Protein AF-A0A1C6AM67-F1 (afdb_monomer_lite)

Structure (mmCIF, N/CA/C/O backbone):
data_AF-A0A1C6AM67-F1
#
_entry.id   AF-A0A1C6AM67-F1
#
loop_
_atom_site.group_PDB
_atom_site.id
_atom_site.type_symbol
_atom_site.label_atom_id
_atom_site.label_alt_id
_atom_site.label_comp_id
_atom_site.label_asym_id
_atom_site.label_entity_id
_atom_site.label_seq_id
_atom_site.pdbx_PDB_ins_code
_atom_site.Cartn_x
_atom_site.Cartn_y
_atom_site.Cartn_z
_atom_site.occupancy
_atom_site.B_iso_or_equiv
_atom_site.auth_seq_id
_atom_site.auth_comp_id
_atom_site.auth_asym_id
_atom_site.auth_atom_id
_atom_site.pdbx_PDB_model_num
ATOM 1 N N . MET A 1 1 ? 2.872 -2.291 14.741 1.00 62.84 1 MET A N 1
ATOM 2 C CA . MET A 1 1 ? 2.765 -1.240 13.717 1.00 62.84 1 MET A CA 1
ATOM 3 C C . MET A 1 1 ? 1.383 -0.634 13.833 1.00 62.84 1 MET A C 1
ATOM 5 O O . MET A 1 1 ? 0.408 -1.375 13.711 1.00 62.84 1 MET A O 1
ATOM 9 N N . ASN A 1 2 ? 1.296 0.646 14.174 1.00 86.88 2 ASN A N 1
ATOM 10 C CA . ASN A 1 2 ? 0.016 1.344 14.251 1.00 86.88 2 ASN A CA 1
ATOM 11 C C . ASN A 1 2 ? -0.516 1.624 12.826 1.00 86.88 2 ASN A C 1
ATOM 13 O O . ASN A 1 2 ? 0.190 1.458 11.824 1.00 86.88 2 ASN A O 1
ATOM 17 N N . ASN A 1 3 ? -1.789 1.997 12.706 1.00 87.19 3 ASN A N 1
ATOM 18 C CA . ASN A 1 3 ? -2.392 2.245 11.396 1.00 87.19 3 ASN A CA 1
ATOM 19 C C . ASN A 1 3 ? -1.763 3.458 10.685 1.00 87.19 3 ASN A C 1
ATOM 21 O O . ASN A 1 3 ? -1.674 3.438 9.460 1.00 87.19 3 ASN A O 1
ATOM 25 N N . GLN A 1 4 ? -1.258 4.457 11.417 1.00 88.94 4 GLN A N 1
ATOM 26 C CA . GLN A 1 4 ? -0.559 5.618 10.849 1.00 88.94 4 GLN A CA 1
ATOM 27 C C . GLN A 1 4 ? 0.769 5.235 10.176 1.00 88.94 4 GLN A C 1
ATOM 29 O O . GLN A 1 4 ? 1.003 5.591 9.024 1.00 88.94 4 GLN A O 1
ATOM 34 N N . GLU A 1 5 ? 1.601 4.438 10.841 1.00 91.75 5 GLU A N 1
ATOM 35 C CA . GLU A 1 5 ? 2.835 3.860 10.303 1.00 91.75 5 GLU A CA 1
ATOM 36 C C . GLU A 1 5 ? 2.522 3.038 9.052 1.00 91.75 5 GLU A C 1
ATOM 38 O O . GLU A 1 5 ? 3.223 3.115 8.042 1.00 91.75 5 GLU A O 1
ATOM 43 N N . LYS A 1 6 ? 1.440 2.249 9.094 1.00 92.38 6 LYS A N 1
ATOM 44 C CA . LYS A 1 6 ? 1.017 1.420 7.961 1.00 92.38 6 LYS A CA 1
ATOM 45 C C . LYS A 1 6 ? 0.558 2.267 6.775 1.00 92.38 6 LYS A C 1
ATOM 47 O O . LYS A 1 6 ? 0.866 1.927 5.634 1.00 92.38 6 LYS A O 1
ATOM 52 N N . ILE A 1 7 ? -0.147 3.367 7.032 1.00 93.69 7 ILE A N 1
ATOM 53 C CA . ILE A 1 7 ? -0.525 4.350 6.012 1.00 93.69 7 ILE A CA 1
ATOM 54 C C . ILE A 1 7 ? 0.729 4.972 5.393 1.00 93.69 7 ILE A C 1
ATOM 56 O O . ILE A 1 7 ? 0.810 5.041 4.167 1.00 93.69 7 ILE A O 1
ATOM 60 N N . GLN A 1 8 ? 1.710 5.373 6.206 1.00 94.44 8 GLN A N 1
ATOM 61 C CA . GLN A 1 8 ? 2.943 5.982 5.710 1.00 94.44 8 GLN A CA 1
ATOM 62 C C . GLN A 1 8 ? 3.721 5.021 4.803 1.00 94.44 8 GLN A C 1
ATOM 64 O O . GLN A 1 8 ? 4.041 5.365 3.669 1.00 94.44 8 GLN A O 1
ATOM 69 N N . LEU A 1 9 ? 3.896 3.769 5.230 1.00 95.44 9 LEU A N 1
ATOM 70 C CA . LEU A 1 9 ? 4.579 2.750 4.431 1.00 95.44 9 LEU A CA 1
ATOM 71 C C . LEU A 1 9 ? 3.871 2.472 3.092 1.00 95.44 9 LEU A C 1
ATOM 73 O O . LEU A 1 9 ? 4.512 2.241 2.065 1.00 95.44 9 LEU A O 1
ATOM 77 N N . LEU A 1 10 ? 2.535 2.500 3.077 1.00 94.94 10 LEU A N 1
ATOM 78 C CA . LEU A 1 10 ? 1.757 2.359 1.846 1.00 94.94 10 LEU A CA 1
ATOM 79 C C . LEU A 1 10 ? 1.898 3.580 0.926 1.00 94.94 10 LEU A C 1
ATOM 81 O O . LEU A 1 10 ? 1.947 3.395 -0.290 1.00 94.94 10 LEU A O 1
ATOM 85 N N . LYS A 1 11 ? 1.993 4.797 1.476 1.00 94.75 11 LYS A N 1
ATOM 86 C CA . LYS A 1 11 ? 2.253 6.026 0.707 1.00 94.75 11 LYS A CA 1
ATOM 87 C C . LYS A 1 11 ? 3.634 5.988 0.057 1.00 94.75 11 LYS A C 1
ATOM 89 O O . LYS A 1 11 ? 3.725 6.207 -1.148 1.00 94.75 11 LYS A O 1
ATOM 94 N N . ASP A 1 12 ? 4.665 5.601 0.800 1.00 94.88 12 ASP A N 1
ATOM 95 C CA . ASP A 1 12 ? 6.033 5.495 0.276 1.00 94.88 12 ASP A CA 1
ATOM 96 C C . ASP A 1 12 ? 6.121 4.430 -0.828 1.00 94.88 12 ASP A C 1
ATOM 98 O O . ASP A 1 12 ? 6.709 4.638 -1.892 1.00 94.88 12 ASP A O 1
ATOM 102 N N . ARG A 1 13 ? 5.452 3.287 -0.626 1.00 92.62 13 ARG A N 1
ATOM 103 C CA . ARG A 1 13 ? 5.367 2.232 -1.642 1.00 92.62 13 ARG A CA 1
ATOM 104 C C . ARG A 1 13 ? 4.617 2.691 -2.889 1.00 92.62 13 ARG A C 1
ATOM 106 O O . ARG A 1 13 ? 5.017 2.327 -3.993 1.00 92.62 13 ARG A O 1
ATOM 113 N N . LEU A 1 14 ? 3.533 3.449 -2.729 1.00 93.81 14 LEU A N 1
ATOM 114 C CA . LEU A 1 1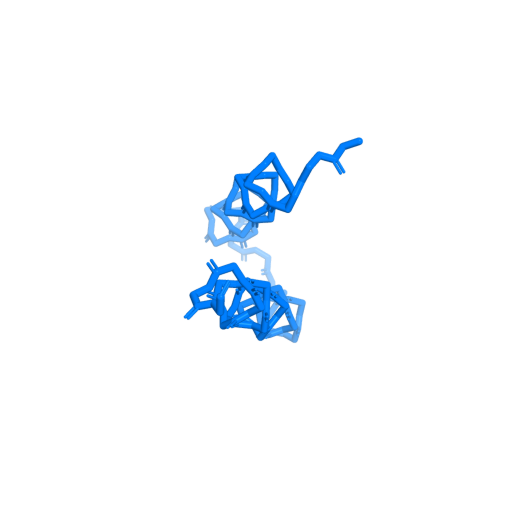4 ? 2.786 4.010 -3.852 1.00 93.81 14 LEU A CA 1
ATOM 115 C C . LEU A 1 14 ? 3.657 4.983 -4.647 1.00 93.81 14 LEU A C 1
ATOM 117 O O . LEU A 1 14 ? 3.744 4.836 -5.861 1.00 93.81 14 LEU A O 1
ATOM 121 N N . HIS A 1 15 ? 4.349 5.891 -3.958 1.00 92.94 15 HIS A N 1
ATOM 122 C CA . HIS A 1 15 ? 5.252 6.854 -4.575 1.00 92.94 15 HIS A CA 1
ATOM 123 C C . HIS A 1 15 ? 6.325 6.151 -5.413 1.00 92.94 15 HIS A C 1
ATOM 125 O O . HIS A 1 15 ? 6.475 6.447 -6.593 1.00 92.94 15 HIS A O 1
ATOM 131 N N . ASN A 1 16 ? 6.980 5.128 -4.858 1.00 91.50 16 ASN A N 1
ATOM 132 C CA . ASN A 1 16 ? 7.969 4.335 -5.591 1.00 91.50 16 ASN A CA 1
ATOM 133 C C . ASN A 1 16 ? 7.376 3.613 -6.810 1.00 91.50 16 ASN A C 1
ATOM 135 O O . ASN A 1 16 ? 8.050 3.432 -7.821 1.00 91.50 16 ASN A O 1
ATOM 139 N N . LEU A 1 17 ? 6.126 3.153 -6.739 1.00 89.25 17 LEU A N 1
ATOM 140 C CA . LEU A 1 17 ? 5.467 2.504 -7.875 1.00 89.25 17 LEU A CA 1
ATOM 141 C C . LEU A 1 17 ? 5.043 3.496 -8.958 1.00 89.25 17 LEU A C 1
ATOM 143 O O . LEU A 1 17 ? 4.917 3.095 -10.112 1.00 89.25 17 LEU A O 1
ATOM 147 N N . GLU A 1 18 ? 4.776 4.745 -8.593 1.00 88.00 18 GLU A N 1
ATOM 148 C CA . GLU A 1 18 ? 4.426 5.825 -9.518 1.00 88.00 18 GLU A CA 1
ATOM 149 C C . GLU A 1 18 ? 5.673 6.397 -10.202 1.00 88.00 18 GLU A C 1
ATOM 151 O O . GLU A 1 18 ? 5.634 6.667 -11.398 1.00 88.00 18 GLU A O 1
ATOM 156 N N . THR A 1 19 ? 6.799 6.500 -9.490 1.00 88.00 19 THR A N 1
ATOM 157 C CA . THR A 1 19 ? 8.057 7.042 -10.031 1.00 88.00 19 THR A CA 1
ATOM 158 C C . THR A 1 19 ? 8.837 6.050 -10.890 1.00 88.00 19 THR A C 1
ATOM 160 O O . THR A 1 19 ? 9.528 6.458 -11.819 1.00 88.00 19 THR A O 1
ATOM 163 N N . ASN A 1 20 ? 8.715 4.742 -10.642 1.00 82.81 20 ASN A N 1
ATOM 164 C CA . ASN A 1 20 ? 9.470 3.726 -11.384 1.00 82.81 20 ASN A CA 1
ATOM 165 C C . ASN A 1 20 ? 8.920 3.409 -12.793 1.00 82.81 20 ASN A C 1
ATOM 167 O O . ASN A 1 20 ? 9.442 2.492 -13.424 1.00 82.81 20 ASN A O 1
ATOM 171 N N . ASN A 1 21 ? 7.881 4.106 -13.287 1.00 64.88 21 ASN A N 1
ATOM 172 C CA . ASN A 1 21 ? 7.295 3.979 -14.642 1.00 64.88 21 ASN A CA 1
ATOM 173 C C . ASN A 1 21 ? 6.970 2.546 -15.128 1.00 64.88 21 ASN A C 1
ATOM 175 O O . ASN A 1 21 ? 6.705 2.319 -16.306 1.00 64.88 21 ASN A O 1
ATOM 179 N N . LYS A 1 22 ? 6.956 1.559 -14.230 1.00 69.50 22 LYS A N 1
ATOM 180 C CA . LYS A 1 22 ? 6.535 0.189 -14.531 1.00 69.50 22 LYS A CA 1
ATOM 181 C C . LYS A 1 22 ? 5.013 0.131 -14.513 1.00 69.50 22 LYS A C 1
ATOM 183 O O . LYS A 1 22 ? 4.397 0.703 -13.614 1.00 69.50 22 LYS A O 1
ATOM 188 N N . GLU A 1 23 ? 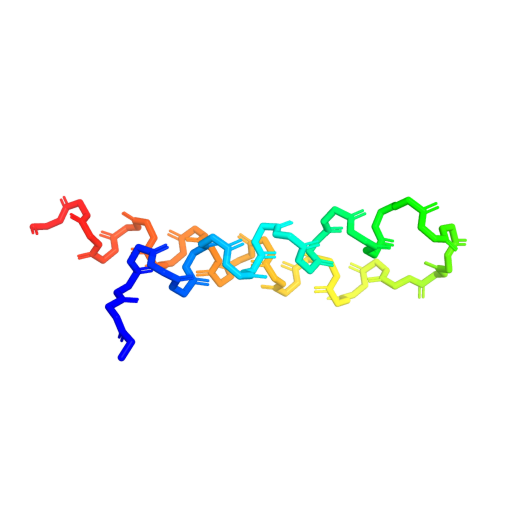4.413 -0.603 -15.449 1.00 69.69 23 GLU A N 1
ATOM 189 C CA . GLU A 1 23 ? 2.963 -0.827 -15.528 1.00 69.69 23 GLU A CA 1
ATOM 190 C C . GLU A 1 23 ? 2.433 -1.591 -14.300 1.00 69.69 23 GLU A C 1
ATOM 192 O O . GLU A 1 23 ? 2.177 -2.789 -14.318 1.00 69.69 23 GLU A O 1
ATOM 197 N N . ASN A 1 24 ? 2.257 -0.874 -13.192 1.00 83.56 24 ASN A N 1
ATOM 198 C CA . ASN A 1 24 ? 1.798 -1.400 -11.909 1.00 83.56 24 ASN A CA 1
ATOM 199 C C . ASN A 1 24 ? 0.442 -0.808 -11.509 1.00 83.56 24 ASN A C 1
ATOM 201 O O . ASN A 1 24 ? 0.081 -0.793 -10.331 1.00 83.56 24 ASN A O 1
ATOM 205 N N . ASN A 1 25 ? -0.343 -0.356 -12.490 1.00 85.00 25 ASN A N 1
ATOM 206 C CA . ASN A 1 25 ? -1.627 0.323 -12.295 1.00 85.00 25 ASN A CA 1
ATOM 207 C C . ASN A 1 25 ? -2.590 -0.471 -11.388 1.00 85.00 25 ASN A C 1
ATOM 209 O O . ASN A 1 25 ? -3.304 0.102 -10.563 1.00 85.00 25 ASN A O 1
ATOM 213 N N . GLY A 1 26 ? -2.597 -1.806 -11.489 1.00 92.12 26 GLY A N 1
ATOM 214 C CA . GLY A 1 26 ? -3.394 -2.671 -10.609 1.00 92.12 26 GLY A CA 1
ATOM 215 C C . GLY A 1 26 ? -2.939 -2.640 -9.144 1.00 92.12 26 GLY A C 1
ATOM 216 O O . GLY A 1 26 ? -3.771 -2.585 -8.234 1.00 92.12 26 GLY A O 1
ATOM 217 N N . VAL A 1 27 ? -1.626 -2.624 -8.912 1.00 91.00 27 VAL A N 1
ATOM 218 C CA . VAL A 1 27 ? -1.025 -2.568 -7.572 1.00 91.00 27 VAL A CA 1
ATOM 219 C C . VAL A 1 27 ? -1.218 -1.181 -6.957 1.00 91.00 27 VAL A C 1
ATOM 221 O O . VAL A 1 27 ? -1.659 -1.085 -5.813 1.00 91.00 27 VAL A O 1
ATOM 224 N N . GLN A 1 28 ? -1.000 -0.113 -7.730 1.00 92.31 28 GLN A N 1
ATOM 225 C CA . GLN A 1 28 ? -1.252 1.268 -7.306 1.00 92.31 28 GLN A CA 1
ATOM 226 C C . GLN A 1 28 ? -2.713 1.461 -6.869 1.00 92.31 28 GLN A C 1
ATOM 228 O O . GLN A 1 28 ? -2.975 1.972 -5.780 1.00 92.31 28 GLN A O 1
ATOM 233 N N . ARG A 1 29 ? -3.685 0.977 -7.663 1.00 94.69 29 ARG A N 1
ATOM 234 C CA . ARG A 1 29 ?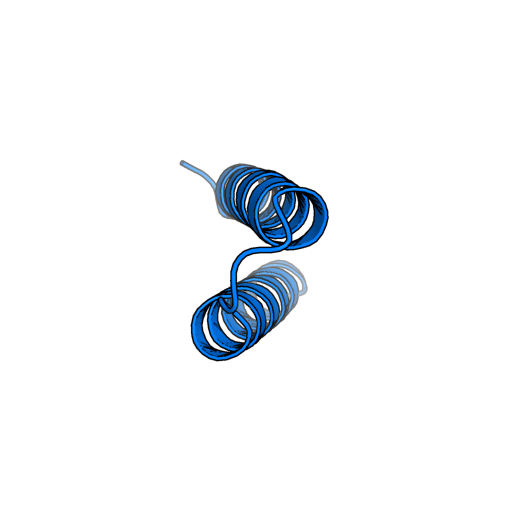 -5.116 1.028 -7.303 1.00 94.69 29 ARG A CA 1
ATOM 235 C C . ARG A 1 29 ? -5.419 0.306 -5.991 1.00 94.69 29 AR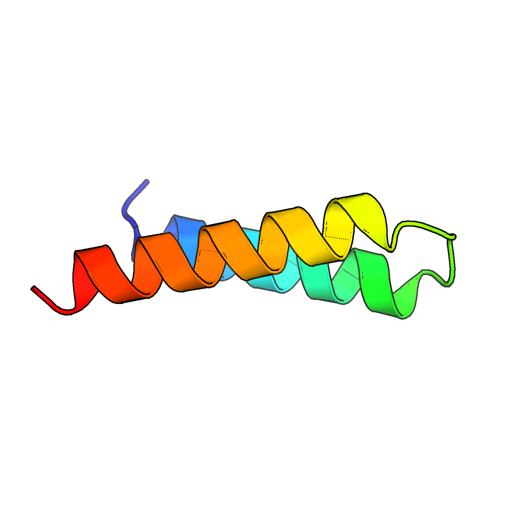G A C 1
ATOM 237 O O . ARG A 1 29 ? -6.203 0.815 -5.187 1.00 94.69 29 ARG A O 1
ATOM 244 N N . ARG A 1 30 ? -4.804 -0.859 -5.763 1.00 95.62 30 ARG A N 1
ATOM 245 C CA . ARG A 1 30 ? -4.969 -1.623 -4.518 1.00 95.62 30 ARG A CA 1
ATOM 246 C C . ARG A 1 30 ? -4.420 -0.847 -3.322 1.00 95.62 30 ARG A C 1
ATOM 248 O O . ARG A 1 30 ? -5.156 -0.640 -2.364 1.00 95.62 30 ARG A O 1
ATOM 255 N N . ILE A 1 31 ? -3.195 -0.334 -3.424 1.00 94.88 31 ILE A N 1
ATOM 256 C CA . ILE A 1 31 ? -2.547 0.436 -2.354 1.00 94.88 31 ILE A CA 1
ATOM 257 C C . ILE A 1 31 ? -3.351 1.698 -2.014 1.00 94.88 31 ILE A C 1
ATOM 259 O O . ILE A 1 31 ? -3.629 1.950 -0.845 1.00 94.88 31 ILE A O 1
ATOM 263 N N . ARG A 1 32 ? -3.829 2.444 -3.020 1.00 95.19 32 ARG A N 1
ATOM 264 C CA . ARG A 1 32 ? -4.706 3.611 -2.807 1.00 95.19 32 ARG A CA 1
ATOM 265 C C . ARG A 1 32 ? -6.011 3.247 -2.089 1.00 95.19 32 ARG A C 1
ATOM 267 O O . ARG A 1 32 ? -6.531 4.037 -1.304 1.00 95.19 32 ARG A O 1
ATOM 274 N N . ARG A 1 33 ? -6.587 2.070 -2.359 1.00 96.94 33 ARG A N 1
ATOM 275 C CA . ARG A 1 33 ?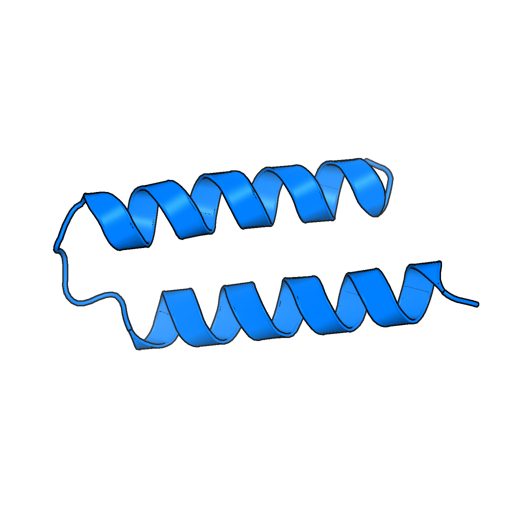 -7.782 1.587 -1.645 1.00 96.94 33 ARG A CA 1
ATOM 276 C C . ARG A 1 33 ? -7.460 1.247 -0.192 1.00 96.94 33 ARG A C 1
ATOM 278 O O . ARG A 1 33 ? -8.234 1.613 0.687 1.00 96.94 33 ARG A O 1
ATOM 285 N N . ASP A 1 34 ? -6.333 0.593 0.050 1.00 95.38 34 ASP A N 1
ATOM 286 C CA . ASP A 1 34 ? -5.924 0.185 1.392 1.00 95.38 34 ASP A CA 1
ATOM 287 C C . ASP A 1 34 ? -5.609 1.403 2.274 1.00 95.38 34 ASP A C 1
ATOM 289 O O . ASP A 1 34 ? -6.082 1.453 3.407 1.00 95.38 34 ASP A O 1
ATOM 293 N N . ILE A 1 35 ? -4.940 2.430 1.727 1.00 94.75 35 ILE A N 1
ATOM 294 C CA . ILE A 1 35 ? -4.742 3.733 2.391 1.00 94.75 35 ILE A CA 1
ATOM 295 C C . ILE A 1 35 ? -6.091 4.335 2.796 1.00 94.75 35 ILE A C 1
ATOM 297 O O . ILE A 1 35 ? -6.304 4.601 3.974 1.00 94.75 35 ILE A O 1
ATOM 301 N N . ARG A 1 36 ? -7.041 4.465 1.857 1.00 95.25 36 ARG A N 1
ATOM 302 C CA . ARG A 1 36 ? -8.371 5.033 2.148 1.00 95.25 36 ARG A CA 1
ATOM 303 C C . ARG A 1 36 ? -9.130 4.253 3.221 1.00 95.25 36 ARG A C 1
ATOM 305 O O . ARG A 1 36 ? -9.827 4.849 4.033 1.00 95.25 36 ARG A O 1
ATOM 312 N N . ASN A 1 37 ? -9.034 2.926 3.216 1.00 94.88 37 ASN A N 1
ATOM 313 C CA . ASN A 1 37 ? -9.705 2.091 4.210 1.00 94.88 37 ASN A CA 1
ATOM 314 C C . ASN A 1 37 ? -9.083 2.249 5.601 1.00 94.88 37 ASN A C 1
ATOM 316 O O . ASN A 1 37 ? -9.814 2.256 6.587 1.00 94.88 37 ASN A O 1
ATOM 320 N N . LEU A 1 38 ? -7.757 2.375 5.682 1.00 92.50 38 LEU A N 1
ATOM 321 C CA . LEU A 1 38 ? -7.053 2.622 6.938 1.00 92.50 38 LEU A CA 1
ATOM 322 C C . LEU A 1 38 ? -7.343 4.033 7.462 1.00 92.50 38 LEU A C 1
ATOM 324 O O . LEU A 1 38 ? -7.718 4.171 8.617 1.00 92.50 38 LEU A O 1
ATOM 328 N N . GLU A 1 39 ? -7.296 5.056 6.608 1.00 90.00 39 GLU A N 1
ATOM 329 C CA . GLU A 1 39 ? -7.646 6.437 6.976 1.00 90.00 39 GLU A CA 1
ATOM 330 C C . GLU A 1 39 ? -9.099 6.561 7.459 1.00 90.00 39 GLU A C 1
ATOM 332 O O . GLU A 1 39 ? -9.384 7.339 8.365 1.00 90.00 39 GLU A O 1
ATOM 337 N N . LYS A 1 40 ? -10.028 5.775 6.896 1.00 91.69 40 LYS A N 1
ATOM 338 C CA . LYS A 1 40 ? -11.410 5.697 7.395 1.00 91.69 40 LYS A CA 1
ATOM 339 C C . LYS A 1 40 ? -11.516 5.020 8.758 1.00 91.69 40 LYS A C 1
ATOM 341 O O . LYS A 1 40 ? -12.358 5.430 9.541 1.00 91.69 40 LYS A O 1
ATOM 346 N N . LYS A 1 41 ? -10.710 3.988 9.022 1.00 86.94 41 LYS A N 1
ATOM 347 C CA . LYS A 1 41 ? -10.690 3.288 10.315 1.00 86.94 41 LYS A CA 1
ATOM 348 C C . LYS A 1 41 ? -10.073 4.135 11.428 1.00 86.94 41 LYS A C 1
ATOM 350 O O . LYS A 1 41 ? -10.493 3.990 12.562 1.00 86.94 41 LYS A O 1
ATOM 355 N N . GLU A 1 42 ? -9.122 5.005 11.088 1.00 82.19 42 GLU A N 1
ATOM 356 C CA . GLU A 1 42 ? -8.497 5.959 12.019 1.00 82.19 42 GLU A CA 1
ATOM 357 C C . GLU A 1 42 ? -9.352 7.203 12.292 1.00 82.19 42 GLU A C 1
ATOM 359 O O . GLU A 1 42 ? -9.127 7.898 13.273 1.00 82.19 42 GLU A O 1
ATOM 364 N N . LYS A 1 43 ? -10.312 7.524 11.414 1.00 73.62 43 LYS A N 1
ATOM 365 C CA . LYS A 1 43 ? -11.264 8.636 11.597 1.00 73.62 43 LYS A CA 1
ATOM 366 C C . LYS A 1 43 ? -12.491 8.254 12.444 1.00 73.62 43 LYS A C 1
ATOM 368 O O . LYS A 1 43 ? -13.511 8.936 12.354 1.00 73.62 43 LYS A O 1
ATOM 373 N N . ILE A 1 44 ? -12.399 7.174 13.218 1.00 53.12 44 ILE A N 1
ATOM 374 C CA . ILE A 1 44 ? -13.430 6.710 14.157 1.00 53.12 44 ILE A CA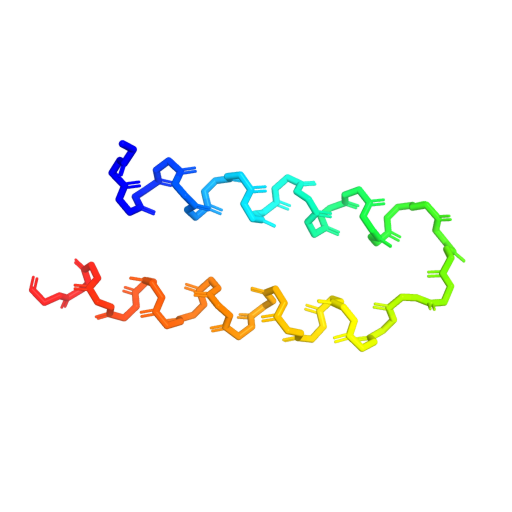 1
ATOM 375 C C . ILE A 1 44 ? -12.924 6.942 15.573 1.00 53.12 44 ILE A C 1
ATOM 377 O O . ILE A 1 44 ? -11.778 6.525 15.844 1.00 53.12 44 ILE A O 1
#

Radius of gyration: 11.01 Å; chains: 1; bounding box: 23×11×30 Å

pLDDT: mean 88.02, std 9.91, range [53.12, 96.94]

Foldseek 3Di:
DQLVVVLVVLVVVLVCVVVVPPPCVVVNVVSVVSSVVSVVVVVD

Sequence (44 aa):
MNNQEKIQLLKDRLHNLETNNKENNGVQRRIRRDIRNLEKKEKI

Secondary structure (DSSP, 8-state):
--HHHHHHHHHHHHHHHHHT--S-HHHHHHHHHHHHHHHHHHT-